Protein AF-0000000067512421 (afdb_homodimer)

Organism: Thermus thermophilus (strain ATCC 27634 / DSM 579 / HB8) (NCBI:txid300852)

Sequence (170 aa):
MMGDPRELFWEDEGLTEGLTDEEAQFLLGWLMDVAEDLDPAHLAHLRRLGREITRLARDYGVPVGELVQLVELAWSDPEPEGLQAMMGDPRELFWEDEGLTEGLTDEEAQFLLGWLMDVAEDLDPAHLAHLRRLGREITRLARDYGVPVGELVQLVELAWSDPEPEGLQA

Foldseek 3Di:
DLDDLVCVQVVDPLLQPQHDPVQSVVLSVVLNVVVVPDDSVCSVVSSVLSNVLNCCCRVPVDRSVVSVVVVVVCPVVDDDPPVVD/DLDDLVCVQVVDPLLQPQHDPVQSVVLSVVLNVVVVPDDSVCSVVSSVLSNVLNCCCRPPVDRSVVSVVVVVVCPVVDDDPPVVD

pLDDT: mean 86.65, std 17.57, range [30.17, 98.69]

Solvent-accessible surface area (backbone atoms only — not comparable to full-atom values): 9711 Å² total; per-residue (Å²): 126,88,69,57,66,61,58,63,56,69,69,36,62,69,47,40,49,81,48,53,70,70,46,32,49,49,51,52,51,50,53,52,61,53,49,74,61,35,61,72,89,46,48,66,56,51,49,51,51,43,32,50,45,28,49,48,21,54,76,44,66,40,57,55,68,58,52,52,50,51,47,50,56,50,49,67,62,59,73,40,79,65,77,71,106,127,90,68,57,66,61,57,61,55,67,69,36,63,68,48,40,52,80,48,52,71,68,46,32,51,49,52,54,50,50,53,50,60,53,49,73,62,35,61,71,90,48,47,66,57,52,50,53,51,43,33,50,46,27,50,48,21,55,76,45,66,39,57,53,68,60,53,50,49,52,45,48,56,51,55,71,64,61,72,39,74,67,71,69,107

Radius of gyration: 16.46 Å; Cα contacts (8 Å, |Δi|>4): 168; chains: 2; bounding box: 41×43×33 Å

Secondary structure (DSSP, 8-state):
----HHHHHHT-GGGSTT--HHHHHHHHHHHHHHHTTS-GGGHHHHHHHHHHHHHHHHHH---HHHHHHHHHHHHHS---TTTT-/----HHHHHHT-GGGSTT--HHHHHHHHHHHHHHHHTS-GGGHHHHHHHHHHHHHHHHHH---HHHHHHHHHHHHHS---GGG--

Structure (mmCIF, N/CA/C/O backbone):
data_AF-0000000067512421-model_v1
#
loop_
_entity.id
_entity.type
_entity.pdbx_description
1 polymer 'Uncharacterized protein'
#
loop_
_atom_site.group_PDB
_atom_site.id
_atom_site.type_symbol
_atom_site.label_atom_id
_atom_site.label_alt_id
_atom_site.label_comp_id
_atom_site.label_asym_id
_atom_site.label_entity_id
_atom_site.label_seq_id
_atom_site.pdbx_PDB_ins_code
_atom_site.Cartn_x
_atom_site.Cartn_y
_atom_site.Cartn_z
_atom_site.occupancy
_atom_site.B_iso_or_equiv
_atom_site.auth_seq_id
_atom_site.auth_comp_id
_atom_site.auth_asym_id
_atom_site.auth_atom_id
_atom_site.pdbx_PDB_model_num
ATOM 1 N N . MET A 1 1 ? -24.312 -15.68 -10.133 1 41.44 1 MET A N 1
ATOM 2 C CA . MET A 1 1 ? -23.797 -16.672 -9.195 1 41.44 1 MET A CA 1
ATOM 3 C C . MET A 1 1 ? -22.438 -16.234 -8.648 1 41.44 1 MET A C 1
ATOM 5 O O . MET A 1 1 ? -21.484 -16.031 -9.414 1 41.44 1 MET A O 1
ATOM 9 N N . MET A 1 2 ? -22.359 -15.266 -7.656 1 51.56 2 MET A N 1
ATOM 10 C CA . MET A 1 2 ? -21.172 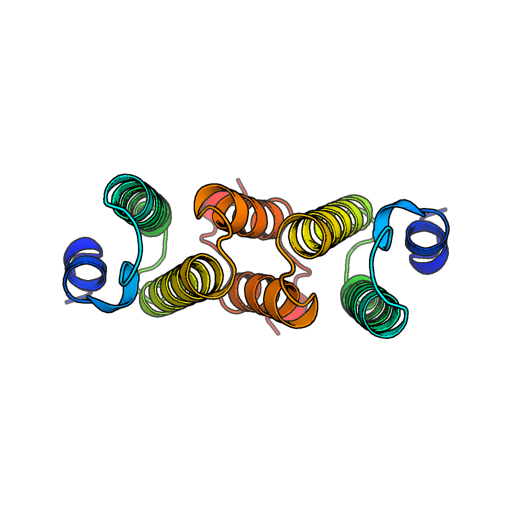-14.5 -7.25 1 51.56 2 MET A CA 1
ATOM 11 C C . MET A 1 2 ? -20.031 -15.43 -6.852 1 51.56 2 MET A C 1
ATOM 13 O O . MET A 1 2 ? -20.203 -16.281 -5.973 1 51.56 2 MET A O 1
ATOM 17 N N . GLY A 1 3 ? -19.219 -15.891 -7.809 1 60.62 3 GLY A N 1
ATOM 18 C CA . GLY A 1 3 ? -18.297 -17.016 -7.891 1 60.62 3 GLY A CA 1
ATOM 19 C C . GLY A 1 3 ? -17.359 -17.109 -6.711 1 60.62 3 GLY A C 1
ATOM 20 O O . GLY A 1 3 ? -17.234 -16.156 -5.93 1 60.62 3 GLY A O 1
ATOM 21 N N . ASP A 1 4 ? -17 -18.203 -6.254 1 81.88 4 ASP A N 1
ATOM 22 C CA . ASP A 1 4 ? -15.977 -18.609 -5.293 1 81.88 4 ASP A CA 1
ATOM 23 C C . ASP A 1 4 ? -14.695 -17.797 -5.473 1 81.88 4 ASP A C 1
ATOM 25 O O . ASP A 1 4 ? -14.078 -17.828 -6.543 1 81.88 4 ASP A O 1
ATOM 29 N N . PRO A 1 5 ? -14.453 -16.953 -4.441 1 87.56 5 PRO A N 1
ATOM 30 C CA . PRO A 1 5 ? -13.219 -16.172 -4.566 1 87.56 5 PRO A CA 1
ATOM 31 C C . PRO A 1 5 ? -12.023 -17.016 -5.004 1 87.56 5 PRO A C 1
ATOM 33 O O . PRO A 1 5 ? -11.148 -16.516 -5.715 1 87.56 5 PRO A O 1
ATOM 36 N N . ARG A 1 6 ? -12.016 -18.125 -4.637 1 87.94 6 ARG A N 1
ATOM 37 C CA . ARG A 1 6 ? -10.914 -19.016 -5.004 1 87.94 6 ARG A CA 1
ATOM 38 C C . ARG A 1 6 ? -10.82 -19.156 -6.52 1 87.94 6 ARG A C 1
ATOM 40 O O . ARG A 1 6 ? -9.719 -19.141 -7.086 1 87.94 6 ARG A O 1
ATOM 47 N N . GLU A 1 7 ? -11.977 -19.375 -7.051 1 86.69 7 GLU A N 1
ATOM 48 C CA . GLU A 1 7 ? -11.992 -19.516 -8.5 1 86.69 7 GLU A CA 1
ATOM 49 C C . GLU A 1 7 ? -11.5 -18.25 -9.195 1 86.69 7 GLU A C 1
ATOM 51 O O . GLU A 1 7 ? -10.75 -18.312 -10.172 1 86.69 7 GLU A O 1
ATOM 56 N N . LEU A 1 8 ? -11.906 -17.156 -8.656 1 87.12 8 LEU A N 1
ATOM 57 C CA . LEU A 1 8 ? -11.5 -15.875 -9.227 1 87.12 8 LEU A CA 1
ATOM 58 C C . LEU A 1 8 ? -9.992 -15.688 -9.133 1 87.12 8 LEU A C 1
ATOM 60 O O . LEU A 1 8 ? -9.344 -15.297 -10.102 1 87.12 8 LEU A O 1
ATOM 64 N N . PHE A 1 9 ? -9.375 -16.062 -8.031 1 91.19 9 PHE A N 1
ATOM 65 C CA . PHE A 1 9 ? -7.957 -15.812 -7.809 1 91.19 9 PHE A CA 1
ATOM 66 C C . PHE A 1 9 ? -7.113 -16.875 -8.5 1 91.19 9 PHE A C 1
ATOM 68 O O . PHE A 1 9 ? -6.066 -16.578 -9.078 1 91.19 9 PHE A O 1
ATOM 75 N N . TRP A 1 10 ? -7.594 -18.109 -8.539 1 86.06 10 TRP A N 1
ATOM 76 C CA . TRP A 1 10 ? -6.824 -19.219 -9.094 1 86.06 10 TRP A CA 1
ATOM 77 C C . TRP A 1 10 ? -6.781 -19.141 -10.617 1 86.06 10 TRP A C 1
ATOM 79 O O . TRP A 1 10 ? -5.809 -19.562 -11.242 1 86.06 10 TRP A O 1
ATOM 89 N N . GLU A 1 11 ? -7.844 -18.578 -11.133 1 87.19 11 GLU A N 1
ATOM 90 C CA . GLU A 1 11 ? -7.922 -18.5 -12.586 1 87.19 11 GLU A CA 1
ATOM 91 C C . GLU A 1 11 ? -7.059 -17.359 -13.117 1 87.19 11 GLU A C 1
ATOM 93 O O . GLU A 1 11 ? -6.773 -17.297 -14.32 1 87.19 11 GLU A O 1
ATOM 98 N N . ASP A 1 12 ? -6.602 -16.547 -12.266 1 89.88 12 ASP A N 1
ATOM 99 C CA . ASP A 1 12 ? -5.777 -15.414 -12.695 1 89.88 12 ASP A CA 1
ATOM 100 C C . ASP A 1 12 ? -4.293 -15.742 -12.562 1 89.88 12 ASP A C 1
ATOM 102 O O . ASP A 1 12 ? -3.691 -15.516 -11.508 1 89.88 12 ASP A O 1
ATOM 106 N N . GLU A 1 13 ? -3.711 -16.125 -13.594 1 87.06 13 GLU A N 1
ATOM 107 C CA . GLU A 1 13 ? -2.299 -16.484 -13.586 1 87.06 13 GLU A CA 1
ATOM 108 C C . GLU A 1 13 ? -1.41 -15.281 -13.32 1 87.06 13 GLU A C 1
ATOM 110 O O . GLU A 1 13 ? -0.308 -15.414 -12.781 1 87.06 13 GLU A O 1
ATOM 115 N N . GLY A 1 14 ? -1.914 -14.188 -13.719 1 92.06 14 GLY A N 1
ATOM 116 C CA . GLY A 1 14 ? -1.157 -12.961 -13.516 1 92.06 14 GLY A CA 1
ATOM 117 C C . GLY A 1 14 ? -1.069 -12.555 -12.055 1 92.06 14 GLY A C 1
ATOM 118 O O . GLY A 1 14 ? -0.209 -11.758 -11.68 1 92.06 14 GLY A O 1
ATOM 119 N N . LEU A 1 15 ? -1.81 -13.125 -11.18 1 95.38 15 LEU A N 1
ATOM 120 C CA . LEU A 1 15 ? -1.886 -12.766 -9.766 1 95.38 15 LEU A CA 1
ATOM 121 C C . LEU A 1 15 ? -0.625 -13.195 -9.023 1 95.38 15 LEU A C 1
ATOM 123 O O . LEU A 1 15 ? -0.279 -12.625 -7.988 1 95.38 15 LEU A O 1
ATOM 127 N N . THR A 1 16 ? 0.111 -14.18 -9.625 1 95.5 16 THR A N 1
ATOM 128 C CA . THR A 1 16 ? 1.3 -14.656 -8.922 1 95.5 16 THR A CA 1
ATOM 129 C C . THR A 1 16 ? 2.48 -14.773 -9.883 1 95.5 16 THR A C 1
ATOM 131 O O . THR A 1 16 ? 3.492 -15.398 -9.555 1 95.5 16 THR A O 1
ATOM 134 N N . GLU A 1 17 ? 2.291 -14.211 -11.016 1 94.75 17 GLU A N 1
ATOM 135 C CA . GLU A 1 17 ? 3.342 -14.305 -12.023 1 94.75 17 GLU A CA 1
ATOM 136 C C . GLU A 1 17 ? 4.656 -13.719 -11.5 1 94.75 17 GLU A C 1
ATOM 138 O O . GLU A 1 17 ? 4.695 -12.578 -11.039 1 94.75 17 GLU A O 1
ATOM 143 N N . GLY A 1 18 ? 5.758 -14.578 -11.602 1 95.06 18 GLY A N 1
ATOM 144 C CA . GLY A 1 18 ? 7.082 -14.102 -11.234 1 95.06 18 GLY A CA 1
ATOM 145 C C . GLY A 1 18 ? 7.387 -14.25 -9.758 1 95.06 18 GLY A C 1
ATOM 146 O O . GLY A 1 18 ? 8.516 -14.008 -9.328 1 95.06 18 GLY A O 1
ATOM 147 N N . LEU A 1 19 ? 6.426 -14.617 -9.016 1 97.25 19 LEU A N 1
ATOM 148 C CA . LEU A 1 19 ? 6.641 -14.82 -7.586 1 97.25 19 LEU A CA 1
ATOM 149 C C . LEU A 1 19 ? 7.16 -16.234 -7.312 1 97.25 19 LEU A C 1
ATOM 151 O O . LEU A 1 19 ? 6.93 -17.141 -8.102 1 97.25 19 LEU A O 1
ATOM 155 N N . THR A 1 20 ? 7.949 -16.328 -6.27 1 96.62 20 THR A N 1
ATOM 156 C CA . THR A 1 20 ? 8.297 -17.672 -5.801 1 96.62 20 THR A CA 1
ATOM 157 C C . THR A 1 20 ? 7.062 -18.391 -5.262 1 96.62 20 THR A C 1
ATOM 159 O O . THR A 1 20 ? 6.047 -17.75 -4.969 1 96.62 20 THR A O 1
ATOM 162 N N . ASP A 1 21 ? 7.113 -19.625 -5.102 1 95.75 21 ASP A N 1
ATOM 163 C CA . ASP A 1 21 ? 6.008 -20.406 -4.562 1 95.75 21 ASP A CA 1
ATOM 164 C C . ASP A 1 21 ? 5.59 -19.891 -3.186 1 95.75 21 ASP A C 1
ATOM 166 O O . ASP A 1 21 ? 4.398 -19.797 -2.887 1 95.75 21 ASP A O 1
ATOM 170 N N . GLU A 1 22 ? 6.57 -19.562 -2.432 1 97.06 22 GLU A N 1
ATOM 171 C CA . GLU A 1 22 ? 6.293 -19.078 -1.083 1 97.06 22 GLU A CA 1
ATOM 172 C C . GLU A 1 22 ? 5.555 -17.75 -1.113 1 97.06 22 GLU A C 1
ATOM 174 O O . GLU A 1 22 ? 4.574 -17.547 -0.394 1 97.06 22 GLU A O 1
ATOM 179 N N . GLU A 1 23 ? 5.969 -16.891 -1.979 1 97.81 23 GLU A N 1
ATOM 180 C CA . GLU A 1 23 ? 5.328 -15.578 -2.109 1 97.81 23 GLU A CA 1
ATOM 181 C C . GLU A 1 23 ? 3.918 -15.711 -2.676 1 97.81 23 GLU A C 1
ATOM 183 O O . GLU A 1 23 ? 2.994 -15.031 -2.217 1 97.81 23 GLU A O 1
ATOM 188 N N . ALA A 1 24 ? 3.816 -16.531 -3.604 1 97.25 24 ALA A N 1
ATOM 189 C CA . ALA A 1 24 ? 2.518 -16.766 -4.234 1 97.25 24 ALA A CA 1
ATOM 190 C C . ALA A 1 24 ? 1.508 -17.297 -3.225 1 97.25 24 ALA A C 1
ATOM 192 O O . ALA A 1 24 ? 0.379 -16.812 -3.145 1 97.25 24 ALA A O 1
ATOM 193 N N . GLN A 1 25 ? 1.998 -18.25 -2.473 1 96.5 25 GLN A N 1
ATOM 194 C CA . GLN A 1 25 ? 1.131 -18.844 -1.461 1 96.5 25 GLN A CA 1
ATOM 195 C C . GLN A 1 25 ? 0.743 -17.812 -0.4 1 96.5 25 GLN A C 1
ATOM 197 O O . GLN A 1 25 ? -0.406 -17.781 0.043 1 96.5 25 GLN A O 1
ATOM 202 N N . PHE A 1 26 ? 1.65 -17.078 -0.056 1 98.06 26 PHE A N 1
ATOM 203 C CA . PHE A 1 26 ? 1.376 -16.047 0.938 1 98.06 26 PHE A CA 1
ATOM 204 C C . PHE A 1 26 ? 0.34 -15.055 0.418 1 98.06 26 PHE A C 1
ATOM 206 O O . PHE A 1 26 ? -0.661 -14.789 1.086 1 98.06 26 PHE A O 1
ATOM 213 N N . LEU A 1 27 ? 0.521 -14.508 -0.811 1 98 27 LEU A N 1
ATOM 214 C CA . LEU A 1 27 ? -0.39 -13.531 -1.388 1 98 27 LEU A CA 1
ATOM 215 C C . LEU A 1 27 ? -1.792 -14.109 -1.54 1 98 27 LEU A C 1
ATOM 217 O O . LEU A 1 27 ? -2.773 -13.492 -1.124 1 98 27 LEU A O 1
ATOM 221 N N . LEU A 1 28 ? -1.802 -15.336 -2.086 1 96.75 28 LEU A N 1
ATOM 222 C CA . LEU A 1 28 ? -3.098 -15.969 -2.312 1 96.75 28 LEU A CA 1
ATOM 223 C C . LEU A 1 28 ? -3.807 -16.25 -0.99 1 96.75 28 LEU A C 1
ATOM 225 O O . LEU A 1 28 ? -5.02 -16.062 -0.88 1 96.75 28 LEU A O 1
ATOM 229 N N . GLY A 1 29 ? -3.045 -16.734 -0.017 1 96.06 29 GLY A N 1
ATOM 230 C CA . GLY A 1 29 ? -3.623 -16.922 1.304 1 96.06 29 GLY A CA 1
ATOM 231 C C . GLY A 1 29 ? -4.184 -15.641 1.896 1 96.06 29 GLY A C 1
ATOM 232 O O . GLY A 1 29 ? -5.285 -15.633 2.453 1 96.06 29 GLY A O 1
ATOM 233 N N . TRP A 1 30 ? -3.512 -14.602 1.806 1 96.38 30 TRP A N 1
ATOM 234 C CA . TRP A 1 30 ? -3.943 -13.305 2.32 1 96.38 30 TRP A CA 1
ATOM 235 C C . TRP A 1 30 ? -5.191 -12.82 1.591 1 96.38 30 TRP A C 1
ATOM 237 O O . TRP A 1 30 ? -6.152 -12.375 2.223 1 96.38 30 TRP A O 1
ATOM 247 N N . LEU A 1 31 ? -5.211 -12.875 0.245 1 95.5 31 LEU A N 1
ATOM 248 C CA . LEU A 1 31 ? -6.367 -12.461 -0.546 1 95.5 31 LEU A CA 1
ATOM 249 C C . LEU A 1 31 ? -7.609 -13.242 -0.138 1 95.5 31 LEU A C 1
ATOM 251 O O . LEU A 1 31 ? -8.695 -12.672 -0.011 1 95.5 31 LEU A O 1
ATOM 255 N N . MET A 1 32 ? -7.402 -14.516 0.131 1 93.69 32 MET A N 1
ATOM 256 C CA . MET A 1 32 ? -8.523 -15.359 0.529 1 93.69 32 MET A CA 1
ATOM 257 C C . MET A 1 32 ? -9.039 -14.969 1.909 1 93.69 32 MET A C 1
ATOM 259 O O . MET A 1 32 ? -10.25 -14.969 2.148 1 93.69 32 MET A O 1
ATOM 263 N N . ASP A 1 33 ? -8.109 -14.688 2.781 1 92.25 33 ASP A N 1
ATOM 264 C CA . ASP A 1 33 ? -8.5 -14.25 4.117 1 92.25 33 ASP A CA 1
ATOM 265 C C . ASP A 1 33 ? -9.32 -12.961 4.055 1 92.25 33 ASP A C 1
ATOM 267 O O . ASP A 1 33 ? -10.344 -12.836 4.723 1 92.25 33 ASP A O 1
ATOM 271 N N . VAL A 1 34 ? -8.93 -12.07 3.211 1 91.38 34 VAL A N 1
ATOM 272 C CA . VAL A 1 34 ? -9.633 -10.797 3.076 1 91.38 34 VAL A CA 1
ATOM 273 C C . VAL A 1 34 ? -10.992 -11.023 2.418 1 91.38 34 VAL A C 1
ATOM 275 O O . VAL A 1 34 ? -11.992 -10.438 2.828 1 91.38 34 VAL A O 1
ATOM 278 N N . ALA A 1 35 ? -11.031 -11.867 1.502 1 90.94 35 ALA A N 1
ATOM 279 C CA . ALA A 1 35 ? -12.227 -12.125 0.713 1 90.94 35 ALA A CA 1
ATOM 280 C C . ALA A 1 35 ? -13.344 -12.711 1.581 1 90.94 35 ALA A C 1
ATOM 282 O O . ALA A 1 35 ? -14.523 -12.547 1.277 1 90.94 35 ALA A O 1
ATOM 283 N N . GLU A 1 36 ? -12.977 -13.359 2.678 1 87.44 36 GLU A N 1
ATOM 284 C CA . GLU A 1 36 ? -13.945 -14.016 3.547 1 87.44 36 GLU A CA 1
ATOM 285 C C . GLU A 1 36 ? -14.945 -13.016 4.113 1 87.44 36 GLU A C 1
ATOM 287 O O . GLU A 1 36 ? -16.125 -13.336 4.285 1 87.44 36 GLU A O 1
ATOM 292 N N . ASP A 1 37 ? -14.484 -11.875 4.262 1 83.06 37 ASP A N 1
ATOM 293 C CA . ASP A 1 37 ? -15.352 -10.883 4.898 1 83.06 37 ASP A CA 1
ATOM 294 C C . ASP A 1 37 ? -15.719 -9.766 3.926 1 83.06 37 ASP A C 1
ATOM 296 O O . ASP A 1 37 ? -16.297 -8.758 4.324 1 83.06 37 ASP A O 1
ATOM 300 N N . LEU A 1 38 ? -15.422 -9.977 2.684 1 83.88 38 LEU A N 1
ATOM 301 C CA . LEU A 1 38 ? -15.609 -8.922 1.695 1 83.88 38 LEU A CA 1
ATOM 302 C C . LEU A 1 38 ? -16.875 -9.141 0.891 1 83.88 38 LEU A C 1
ATOM 304 O O . LEU A 1 38 ? -17.219 -10.281 0.562 1 83.88 38 LEU A O 1
ATOM 308 N N . ASP A 1 39 ? -17.656 -8.07 0.71 1 84.06 39 ASP A N 1
ATOM 309 C CA . ASP A 1 39 ? -18.766 -8.148 -0.25 1 84.06 39 ASP A CA 1
ATOM 310 C C . ASP A 1 39 ? -18.266 -8.641 -1.609 1 84.06 39 ASP A C 1
ATOM 312 O O . ASP A 1 39 ? -17.281 -8.117 -2.139 1 84.06 39 ASP A O 1
ATOM 316 N N . PRO A 1 40 ? -18.906 -9.625 -2.146 1 84.94 40 PRO A N 1
ATOM 317 C CA . PRO A 1 40 ? -18.5 -10.188 -3.436 1 84.94 40 PRO A CA 1
ATOM 318 C C . PRO A 1 40 ? -18.375 -9.133 -4.531 1 84.94 40 PRO A C 1
ATOM 320 O O . PRO A 1 40 ? -17.609 -9.305 -5.473 1 84.94 40 PRO A O 1
ATOM 323 N N . ALA A 1 41 ? -19.094 -8.07 -4.371 1 84.88 41 ALA A N 1
ATOM 324 C CA . ALA A 1 41 ? -19.047 -7 -5.363 1 84.88 41 ALA A CA 1
ATOM 325 C C . ALA A 1 41 ? -17.672 -6.344 -5.395 1 84.88 41 ALA A C 1
ATOM 327 O O . ALA A 1 41 ? -17.328 -5.633 -6.344 1 84.88 41 ALA A O 1
ATOM 328 N N . HIS A 1 42 ? -16.859 -6.637 -4.383 1 88.81 42 HIS A N 1
ATOM 329 C CA . HIS A 1 42 ? -15.562 -5.973 -4.273 1 88.81 42 HIS A 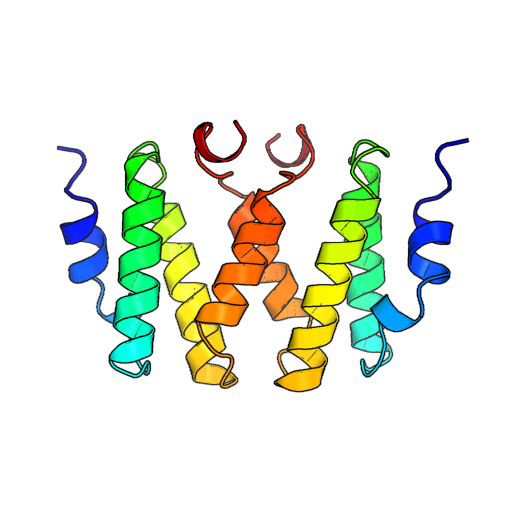CA 1
ATOM 330 C C . HIS A 1 42 ? -14.422 -6.938 -4.59 1 88.81 42 HIS A C 1
ATOM 332 O O . HIS A 1 42 ? -13.25 -6.566 -4.5 1 88.81 42 HIS A O 1
ATOM 338 N N . LEU A 1 43 ? -14.75 -8.094 -5.027 1 89.56 43 LEU A N 1
ATOM 339 C CA . LEU A 1 43 ? -13.742 -9.117 -5.27 1 89.56 43 LEU A CA 1
ATOM 340 C C . LEU A 1 43 ? -12.852 -8.734 -6.449 1 89.56 43 LEU A C 1
ATOM 342 O O . LEU A 1 43 ? -11.648 -8.992 -6.434 1 89.56 43 LEU A O 1
ATOM 346 N N . ALA A 1 44 ? -13.445 -8.133 -7.398 1 88.88 44 ALA A N 1
ATOM 347 C CA . ALA A 1 44 ? -12.648 -7.695 -8.547 1 88.88 44 ALA A CA 1
ATOM 348 C C . ALA A 1 44 ? -11.609 -6.66 -8.133 1 88.88 44 ALA A C 1
ATOM 350 O O . ALA A 1 44 ? -10.477 -6.672 -8.625 1 88.88 44 ALA A O 1
ATOM 351 N N . HIS A 1 45 ? -12.062 -5.801 -7.25 1 91.62 45 HIS A N 1
ATOM 352 C CA . HIS A 1 45 ? -11.141 -4.793 -6.742 1 91.62 45 HIS A CA 1
ATOM 353 C C . HIS A 1 45 ? -10 -5.438 -5.953 1 91.62 45 HIS A C 1
ATOM 355 O O . HIS A 1 45 ? -8.836 -5.062 -6.113 1 91.62 45 HIS A O 1
ATOM 361 N N . LEU A 1 46 ? -10.289 -6.375 -5.156 1 93.19 46 LEU A N 1
ATOM 362 C CA . LEU A 1 46 ? -9.273 -7.094 -4.387 1 93.19 46 LEU A CA 1
ATOM 363 C C . LEU A 1 46 ? -8.289 -7.793 -5.312 1 93.19 46 LEU A C 1
ATOM 365 O O . LEU A 1 46 ? -7.082 -7.789 -5.055 1 93.19 46 LEU A O 1
ATOM 369 N N . ARG A 1 47 ? -8.781 -8.312 -6.363 1 93.62 47 ARG A N 1
ATOM 370 C CA . ARG A 1 47 ? -7.93 -8.953 -7.359 1 93.62 47 ARG A CA 1
ATOM 371 C C . ARG A 1 47 ? -6.973 -7.953 -7.988 1 93.62 47 ARG A C 1
ATOM 373 O O . ARG A 1 47 ? -5.793 -8.25 -8.188 1 93.62 47 ARG A O 1
ATOM 380 N N . ARG A 1 48 ? -7.465 -6.797 -8.242 1 94 48 ARG A N 1
ATOM 381 C CA . ARG A 1 48 ? -6.621 -5.738 -8.797 1 94 48 ARG A CA 1
ATOM 382 C C . ARG A 1 48 ? -5.535 -5.336 -7.809 1 94 48 ARG A C 1
ATOM 384 O O . ARG A 1 48 ? -4.387 -5.105 -8.203 1 94 48 ARG A O 1
ATOM 391 N N . LEU A 1 49 ? -5.926 -5.312 -6.637 1 95.44 49 LEU A N 1
ATOM 392 C CA . LEU A 1 49 ? -4.961 -5.004 -5.586 1 95.44 49 LEU A CA 1
ATOM 393 C C . LEU A 1 49 ? -3.859 -6.055 -5.535 1 95.44 49 LEU A C 1
ATOM 395 O O . LEU A 1 49 ? -2.674 -5.715 -5.484 1 95.44 49 LEU A O 1
ATOM 399 N N . GLY A 1 50 ? -4.246 -7.27 -5.617 1 96.94 50 GLY A N 1
ATOM 400 C CA . GLY A 1 50 ? -3.271 -8.352 -5.656 1 96.94 50 GLY A CA 1
ATOM 401 C C . GLY A 1 50 ? -2.338 -8.258 -6.852 1 96.94 50 GLY A C 1
ATOM 402 O O . GLY A 1 50 ? -1.132 -8.484 -6.719 1 96.94 50 GLY A O 1
ATOM 403 N N . ARG A 1 51 ? -2.852 -7.914 -7.938 1 97.31 51 ARG A N 1
ATOM 404 C CA . ARG A 1 51 ? -2.041 -7.777 -9.141 1 97.31 51 ARG A CA 1
ATOM 405 C C . ARG A 1 51 ? -0.998 -6.68 -8.977 1 97.31 51 ARG A C 1
ATOM 407 O O . ARG A 1 51 ? 0.141 -6.824 -9.43 1 97.31 51 ARG A O 1
ATOM 414 N N . GLU A 1 52 ? -1.414 -5.668 -8.367 1 97.38 52 GLU A N 1
ATOM 415 C CA . GLU A 1 52 ? -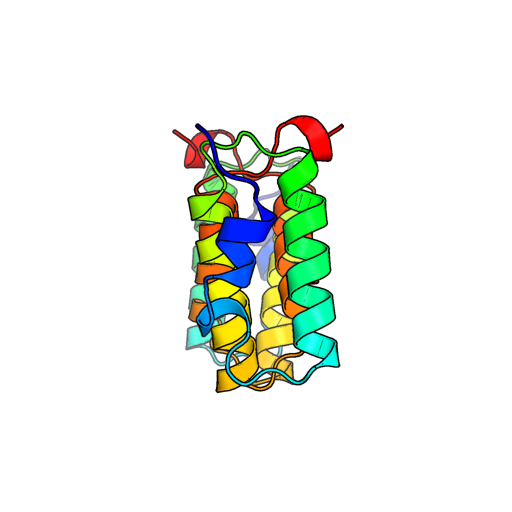0.474 -4.57 -8.172 1 97.38 52 GLU A CA 1
ATOM 416 C C . GLU A 1 52 ? 0.63 -4.957 -7.191 1 97.38 52 GLU A C 1
ATOM 418 O O . GLU A 1 52 ? 1.792 -4.594 -7.383 1 97.38 52 GLU A O 1
ATOM 423 N N . ILE A 1 53 ? 0.287 -5.715 -6.215 1 98.5 53 ILE A N 1
ATOM 424 C CA . ILE A 1 53 ? 1.286 -6.23 -5.285 1 98.5 53 ILE A CA 1
ATOM 425 C C . ILE A 1 53 ? 2.287 -7.105 -6.035 1 98.5 53 ILE A C 1
ATOM 427 O O . ILE A 1 53 ? 3.5 -6.945 -5.879 1 98.5 53 ILE A O 1
ATOM 431 N N . THR A 1 54 ? 1.763 -7.949 -6.844 1 98.44 54 THR A N 1
ATOM 432 C CA . THR A 1 54 ? 2.605 -8.844 -7.633 1 98.44 54 THR A CA 1
ATOM 433 C C . THR A 1 54 ? 3.527 -8.039 -8.555 1 98.44 54 THR A C 1
ATOM 435 O O . THR A 1 54 ? 4.723 -8.328 -8.641 1 98.44 54 THR A O 1
ATOM 438 N N . ARG A 1 55 ? 3.031 -7.059 -9.164 1 98.31 55 ARG A N 1
ATOM 439 C CA . ARG A 1 55 ? 3.832 -6.254 -10.086 1 98.31 55 ARG A CA 1
ATOM 440 C C . ARG A 1 55 ? 4.988 -5.582 -9.352 1 98.31 55 ARG A C 1
ATOM 442 O O . ARG A 1 55 ? 6.133 -5.641 -9.805 1 98.31 55 ARG A O 1
ATOM 449 N N . LEU A 1 56 ? 4.703 -5.016 -8.227 1 98.12 56 LEU A N 1
ATOM 450 C CA . LEU A 1 56 ? 5.742 -4.332 -7.465 1 98.12 56 LEU A CA 1
ATOM 451 C C . LEU A 1 56 ? 6.777 -5.324 -6.949 1 98.12 56 LEU A C 1
ATOM 453 O O . LEU A 1 56 ? 7.98 -5.047 -6.984 1 98.12 56 LEU A O 1
ATOM 457 N N . ALA A 1 57 ? 6.301 -6.449 -6.523 1 98.25 57 ALA A N 1
ATOM 458 C CA . ALA A 1 57 ? 7.215 -7.477 -6.035 1 98.25 57 ALA A CA 1
ATOM 459 C C . ALA A 1 57 ? 8.156 -7.945 -7.141 1 98.25 57 ALA A C 1
ATOM 461 O O . ALA A 1 57 ? 9.367 -8.023 -6.941 1 98.25 57 ALA A O 1
ATOM 462 N N . ARG A 1 58 ? 7.59 -8.203 -8.211 1 96.94 58 ARG A N 1
ATOM 463 C CA . ARG A 1 58 ? 8.344 -8.734 -9.344 1 96.94 58 ARG A CA 1
ATOM 464 C C . ARG A 1 58 ? 9.289 -7.68 -9.906 1 96.94 58 ARG A C 1
ATOM 466 O O . ARG A 1 58 ? 10.477 -7.949 -10.125 1 96.94 58 ARG A O 1
ATOM 473 N N . ASP A 1 59 ? 8.836 -6.469 -10.055 1 97.12 59 ASP A N 1
ATOM 474 C CA . ASP A 1 59 ? 9.586 -5.453 -10.789 1 97.12 59 ASP A CA 1
ATOM 475 C C . ASP A 1 59 ? 10.688 -4.848 -9.914 1 97.12 59 ASP A C 1
ATOM 477 O O . ASP A 1 59 ? 11.734 -4.438 -10.422 1 97.12 59 ASP A O 1
ATOM 481 N N . TYR A 1 60 ? 10.484 -4.809 -8.609 1 97.62 60 TYR A N 1
ATOM 482 C CA . TYR A 1 60 ? 11.43 -4.102 -7.754 1 97.62 60 TYR A CA 1
ATOM 483 C C . TYR A 1 60 ? 12.039 -5.043 -6.723 1 97.62 60 TYR A C 1
ATOM 485 O O . TYR A 1 60 ? 12.945 -4.652 -5.98 1 97.62 60 TYR A O 1
ATOM 493 N N . GLY A 1 61 ? 11.562 -6.223 -6.633 1 97 61 GLY A N 1
ATOM 494 C CA . GLY A 1 61 ? 12.109 -7.199 -5.703 1 97 61 GLY A CA 1
ATOM 495 C C . GLY A 1 61 ? 11.656 -6.984 -4.273 1 97 61 GLY A C 1
ATOM 496 O O . GLY A 1 61 ? 12.344 -7.371 -3.33 1 97 61 GLY A O 1
ATOM 497 N N . VAL A 1 62 ? 10.5 -6.277 -4.141 1 98 62 VAL A N 1
ATOM 498 C CA . VAL A 1 62 ? 9.945 -6.09 -2.805 1 98 62 VAL A CA 1
ATOM 499 C C . VAL A 1 62 ? 9.242 -7.371 -2.352 1 98 62 VAL A C 1
ATOM 501 O O . VAL A 1 62 ? 8.422 -7.93 -3.084 1 98 62 VAL A O 1
ATOM 504 N N . PRO A 1 63 ? 9.586 -7.805 -1.126 1 98.38 63 PRO A N 1
ATOM 505 C CA . PRO A 1 63 ? 8.836 -8.969 -0.638 1 98.38 63 PRO A CA 1
ATOM 506 C C . PRO A 1 63 ? 7.336 -8.719 -0.574 1 98.38 63 PRO A C 1
ATOM 508 O O . PRO A 1 63 ? 6.898 -7.648 -0.135 1 98.38 63 PRO A O 1
ATOM 511 N N . VAL A 1 64 ? 6.598 -9.711 -0.952 1 98.56 64 VAL A N 1
ATOM 512 C CA . VAL A 1 64 ? 5.141 -9.609 -0.977 1 98.56 64 VAL A CA 1
ATOM 513 C C . VAL A 1 64 ? 4.625 -9.258 0.417 1 98.56 64 VAL A C 1
ATOM 515 O O . VAL A 1 64 ? 3.717 -8.43 0.56 1 98.56 64 VAL A O 1
ATOM 518 N N . GLY A 1 65 ? 5.223 -9.812 1.384 1 98.5 65 GLY A N 1
ATOM 519 C CA . GLY A 1 65 ? 4.816 -9.555 2.756 1 98.5 65 GLY A CA 1
ATOM 520 C C . GLY A 1 65 ? 4.891 -8.086 3.139 1 98.5 65 GLY A C 1
ATOM 521 O O . GLY A 1 65 ? 4.055 -7.594 3.896 1 98.5 65 GLY A O 1
ATOM 522 N N . GLU A 1 66 ? 5.863 -7.406 2.588 1 98.38 66 GLU A N 1
ATOM 523 C CA . GLU A 1 66 ? 6.027 -5.988 2.893 1 98.38 66 GLU A CA 1
ATOM 524 C C . GLU A 1 66 ? 4.949 -5.148 2.219 1 98.38 66 GLU A C 1
ATOM 526 O O . GLU A 1 66 ? 4.453 -4.184 2.801 1 98.38 66 GLU A O 1
ATOM 531 N N . LEU A 1 67 ? 4.605 -5.508 1.033 1 98.69 67 LEU A N 1
ATOM 532 C CA . LEU A 1 67 ? 3.561 -4.793 0.306 1 98.69 67 LEU A CA 1
ATOM 533 C C . LEU A 1 67 ? 2.193 -5.043 0.934 1 98.69 67 LEU A C 1
ATOM 535 O O . LEU A 1 67 ? 1.377 -4.125 1.041 1 98.69 67 LEU A O 1
ATOM 539 N N . VAL A 1 68 ? 1.972 -6.207 1.423 1 97.94 68 VAL A N 1
ATOM 540 C CA . VAL A 1 68 ? 0.741 -6.551 2.127 1 97.94 68 VAL A CA 1
ATOM 541 C C . VAL A 1 68 ? 0.645 -5.75 3.422 1 97.94 68 VAL A C 1
ATOM 543 O O . VAL A 1 68 ? -0.42 -5.227 3.76 1 97.94 68 VAL A O 1
ATOM 546 N N . GLN A 1 69 ? 1.749 -5.676 4.082 1 97.25 69 GLN A N 1
ATOM 547 C CA . GLN A 1 69 ? 1.768 -4.906 5.32 1 97.25 69 GLN A CA 1
ATOM 548 C C . GLN A 1 69 ? 1.435 -3.441 5.062 1 97.25 69 GLN A C 1
ATOM 550 O O . GLN A 1 69 ? 0.738 -2.807 5.855 1 97.25 69 GLN A O 1
ATOM 555 N N . LEU A 1 70 ? 1.894 -2.924 3.955 1 97.31 70 LEU A N 1
ATOM 556 C CA . LEU A 1 70 ? 1.573 -1.546 3.602 1 97.31 70 LEU A CA 1
ATOM 557 C C . LEU A 1 70 ? 0.077 -1.382 3.357 1 97.31 70 LEU A C 1
ATOM 559 O O . LEU A 1 70 ? -0.533 -0.421 3.832 1 97.31 70 LEU A O 1
ATOM 563 N N . VAL A 1 71 ? -0.517 -2.311 2.727 1 94.94 71 VAL A N 1
ATOM 564 C CA . VAL A 1 71 ? -1.949 -2.266 2.451 1 94.94 71 VAL A CA 1
ATOM 565 C C . VAL A 1 71 ? -2.73 -2.375 3.758 1 94.94 71 VAL A C 1
ATOM 567 O O . VAL A 1 71 ? -3.68 -1.621 3.984 1 94.94 71 VAL A O 1
ATOM 570 N N . GLU A 1 72 ? -2.309 -3.217 4.598 1 92.88 72 GLU A N 1
ATOM 571 C CA . GLU A 1 72 ? -2.984 -3.385 5.883 1 92.88 72 GLU A CA 1
ATOM 572 C C . GLU A 1 72 ? -2.867 -2.127 6.734 1 92.88 72 GLU A C 1
ATOM 574 O O . GLU A 1 72 ? -3.824 -1.738 7.41 1 92.88 72 GLU A O 1
ATOM 579 N N . LEU A 1 73 ? -1.768 -1.609 6.645 1 92.81 73 LEU A N 1
ATOM 580 C CA . LEU A 1 73 ? -1.6 -0.353 7.367 1 92.81 73 LEU A CA 1
ATOM 581 C C . LEU A 1 73 ? -2.539 0.718 6.82 1 92.81 73 LEU A C 1
ATOM 583 O O . LEU A 1 73 ? -3.143 1.47 7.59 1 92.81 73 LEU A O 1
ATOM 587 N N . ALA A 1 74 ? -2.605 0.741 5.559 1 92.12 74 ALA A N 1
ATOM 588 C CA . ALA A 1 74 ? -3.506 1.703 4.93 1 92.12 74 ALA A CA 1
ATOM 589 C C . ALA A 1 74 ? -4.945 1.481 5.379 1 92.12 74 ALA A C 1
ATOM 591 O O . ALA A 1 74 ? -5.703 2.439 5.551 1 92.12 74 ALA A O 1
ATOM 592 N N . TRP A 1 75 ? -5.215 0.225 5.691 1 88 75 TRP A N 1
ATOM 593 C CA . TRP A 1 75 ? -6.59 -0.131 6.035 1 88 75 TRP A CA 1
ATOM 594 C C . TRP A 1 75 ? -6.852 0.085 7.523 1 88 75 TRP A C 1
ATOM 596 O O . TRP A 1 75 ? -8.008 0.176 7.949 1 88 75 TRP A O 1
ATOM 606 N N . SER A 1 76 ? -5.906 -0.047 8.383 1 83.88 76 SER A N 1
ATOM 607 C CA . SER A 1 76 ? -6.062 -0.034 9.836 1 83.88 76 SER A CA 1
ATOM 608 C C . SER A 1 76 ? -6.66 1.285 10.312 1 83.88 76 SER A C 1
ATOM 610 O O . SER A 1 76 ? -7.27 1.345 11.383 1 83.88 76 SER A O 1
ATOM 612 N N . ASP A 1 77 ? -6.402 2.166 9.875 1 64.38 77 ASP A N 1
ATOM 613 C CA . ASP A 1 77 ? -7.086 3.422 10.18 1 64.38 77 ASP A CA 1
ATOM 614 C C . ASP A 1 77 ? -7.598 4.09 8.898 1 64.38 77 ASP A C 1
ATOM 616 O O . ASP A 1 77 ? -6.852 4.801 8.227 1 64.38 77 ASP A O 1
ATOM 620 N N . PRO A 1 78 ? -8.703 3.439 8.352 1 52.78 78 PRO A N 1
ATOM 621 C CA . PRO A 1 78 ? -9.195 3.77 7.012 1 52.78 78 PRO A CA 1
ATOM 622 C C . PRO A 1 78 ? -9.219 5.273 6.746 1 52.78 78 PRO A C 1
ATOM 624 O O . PRO A 1 78 ? -9.289 6.066 7.688 1 52.78 78 PRO A O 1
ATOM 627 N N . GLU A 1 79 ? -8.688 5.688 5.66 1 52.16 79 GLU A N 1
ATOM 628 C CA . GLU A 1 79 ? -8.945 7.008 5.098 1 52.16 79 GLU A CA 1
ATOM 629 C C . GLU A 1 79 ? -10.352 7.492 5.457 1 52.16 79 GLU A C 1
ATOM 631 O O . GLU A 1 79 ? -11.234 6.688 5.75 1 52.16 79 GLU A O 1
ATOM 636 N N . PRO A 1 80 ? -10.398 8.875 5.336 1 45.25 80 PRO A N 1
ATOM 637 C CA . PRO A 1 80 ? -11.438 9.883 5.523 1 45.25 80 PRO A CA 1
ATOM 638 C C . PRO A 1 80 ? -12.727 9.555 4.77 1 45.25 80 PRO A C 1
ATOM 640 O O . PRO A 1 80 ? -12.68 8.898 3.723 1 45.25 80 PRO A O 1
ATOM 643 N N . GLU A 1 81 ? -13.727 9.375 5.418 1 42.66 81 GLU A N 1
ATOM 644 C CA . GLU A 1 81 ? -15.07 9.352 4.859 1 42.66 81 GLU A CA 1
ATOM 645 C C . GLU A 1 81 ? -15.078 9.812 3.404 1 42.66 81 GLU A C 1
ATOM 647 O O . GLU A 1 81 ? -15.883 9.344 2.598 1 42.66 81 GLU A O 1
ATOM 652 N N . GLY A 1 82 ? -14.492 10.969 3.156 1 36.25 82 GLY A N 1
ATOM 653 C CA . GLY A 1 82 ? -14.656 11.789 1.963 1 36.25 82 GLY A CA 1
ATOM 654 C C . GLY A 1 82 ? -13.992 11.188 0.737 1 36.25 82 GLY A C 1
ATOM 655 O O . GLY A 1 82 ? -14.039 11.773 -0.348 1 36.25 82 GLY A O 1
ATOM 656 N N . LEU A 1 83 ? -12.961 10.523 0.777 1 35.75 83 LEU A N 1
ATOM 657 C CA . LEU A 1 83 ? -12.539 10.062 -0.541 1 35.75 83 LEU A CA 1
ATOM 658 C C . LEU A 1 83 ? -13.516 9.039 -1.102 1 35.75 83 LEU A C 1
ATOM 660 O O . LEU A 1 83 ? -13.336 8.555 -2.223 1 35.75 83 LEU A O 1
ATOM 664 N N . GLN A 1 84 ? -14.117 8.422 -0.456 1 32.44 84 GLN A N 1
ATOM 665 C CA . GLN A 1 84 ? -15.234 7.645 -0.972 1 32.44 84 GLN A CA 1
ATOM 666 C C . GLN A 1 84 ? -16.359 8.555 -1.48 1 32.44 84 GLN A C 1
ATOM 668 O O . GLN A 1 84 ? -17.328 8.078 -2.049 1 32.44 84 GLN A O 1
ATOM 673 N N . ALA A 1 85 ? -16.266 9.883 -1.521 1 30.17 85 ALA A N 1
ATOM 674 C CA . ALA A 1 85 ? -17.484 10.508 -2.021 1 30.17 85 ALA A CA 1
ATOM 675 C C . ALA A 1 85 ? -17.688 10.219 -3.506 1 30.17 85 ALA A C 1
ATOM 677 O O . ALA A 1 85 ? -16.703 10.055 -4.246 1 30.17 85 ALA A O 1
ATOM 678 N N . MET B 1 1 ? -4.48 21.422 20.938 1 41.47 1 MET B N 1
ATOM 679 C CA . MET B 1 1 ? -4.398 22.281 19.766 1 41.47 1 MET B CA 1
ATOM 680 C C . MET B 1 1 ? -3.957 21.484 18.547 1 41.47 1 MET B C 1
ATOM 682 O O . MET B 1 1 ? -2.885 20.875 18.547 1 41.47 1 MET B O 1
ATOM 686 N N . MET B 1 2 ? -4.883 20.688 17.844 1 51.78 2 MET B N 1
ATOM 687 C CA . MET B 1 2 ? -4.598 19.609 16.891 1 51.78 2 MET B CA 1
ATOM 688 C C . MET B 1 2 ? -3.756 20.125 15.727 1 51.78 2 MET B C 1
ATOM 690 O O . MET B 1 2 ? -4.141 21.094 15.055 1 51.78 2 MET B O 1
ATOM 694 N N . GLY B 1 3 ? -2.424 20.141 15.875 1 60.97 3 GLY B N 1
ATOM 695 C CA . GLY B 1 3 ? -1.371 20.859 15.188 1 60.97 3 GLY B CA 1
ATOM 696 C C . GLY B 1 3 ? -1.468 20.75 13.672 1 60.97 3 GLY B C 1
ATOM 697 O O . GLY B 1 3 ? -2.219 19.922 13.156 1 60.97 3 GLY B O 1
ATOM 698 N N . ASP B 1 4 ? -1.156 21.703 12.945 1 81.44 4 ASP B N 1
ATOM 699 C CA . ASP B 1 4 ? -0.948 21.844 11.508 1 81.44 4 ASP B CA 1
ATOM 700 C C . ASP B 1 4 ? -0.243 20.609 10.938 1 81.44 4 ASP B C 1
ATOM 702 O O . ASP B 1 4 ? 0.874 20.281 11.344 1 81.44 4 ASP B O 1
ATOM 706 N N . PRO B 1 5 ? -1.038 19.891 10.125 1 87.12 5 PRO B N 1
ATOM 707 C CA . PRO B 1 5 ? -0.401 18.703 9.539 1 87.12 5 PRO B CA 1
ATOM 708 C C . PRO B 1 5 ? 0.99 19 8.984 1 87.12 5 PRO B C 1
ATOM 710 O O . PRO B 1 5 ? 1.867 18.125 9.016 1 87.12 5 PRO B O 1
ATOM 713 N N . ARG B 1 6 ? 1.146 20.109 8.555 1 88.56 6 ARG B N 1
ATOM 714 C CA . ARG B 1 6 ? 2.443 20.484 7.99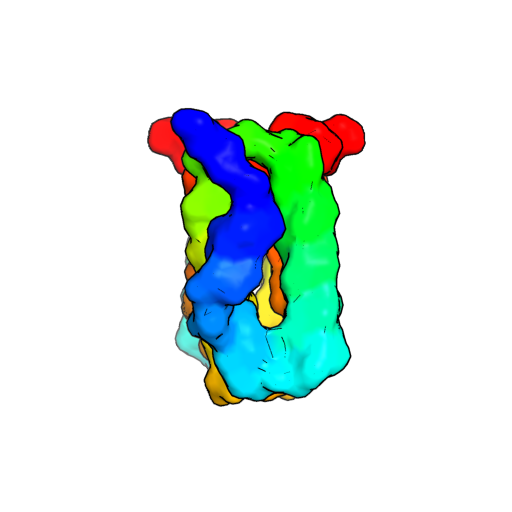6 1 88.56 6 ARG B CA 1
ATOM 715 C C . ARG B 1 6 ? 3.541 20.375 9.047 1 88.56 6 ARG B C 1
ATOM 717 O O . ARG B 1 6 ? 4.641 19.906 8.766 1 88.56 6 ARG B O 1
ATOM 724 N N . GLU B 1 7 ? 3.195 20.875 10.18 1 86.44 7 GLU B N 1
ATOM 725 C CA . GLU B 1 7 ? 4.176 20.812 11.258 1 86.44 7 GLU B CA 1
ATOM 726 C C . GLU B 1 7 ? 4.516 19.375 11.625 1 86.44 7 GLU B C 1
ATOM 728 O O . GLU B 1 7 ? 5.68 19.047 11.859 1 86.44 7 GLU B O 1
ATOM 733 N N . LEU B 1 8 ? 3.496 18.562 11.617 1 86.94 8 LEU B N 1
ATOM 734 C CA . LEU B 1 8 ? 3.693 17.156 11.953 1 86.94 8 LEU B CA 1
ATOM 735 C C . LEU B 1 8 ? 4.586 16.469 10.922 1 86.94 8 LEU B C 1
ATOM 737 O O . LEU B 1 8 ? 5.512 15.742 11.289 1 86.94 8 LEU B O 1
ATOM 741 N N . PHE B 1 9 ? 4.418 16.75 9.656 1 91.25 9 PHE B N 1
ATOM 742 C CA . PHE B 1 9 ? 5.145 16.062 8.594 1 91.25 9 PHE B CA 1
ATOM 743 C C . PHE B 1 9 ? 6.539 16.656 8.422 1 91.25 9 PHE B C 1
ATOM 745 O O . PHE B 1 9 ? 7.512 15.938 8.219 1 91.25 9 PHE B O 1
ATOM 752 N N . TRP B 1 10 ? 6.664 17.984 8.594 1 85.94 10 TRP B N 1
ATOM 753 C CA . TRP B 1 10 ? 7.938 18.656 8.367 1 85.94 10 TRP B CA 1
ATOM 754 C C . TRP B 1 10 ? 8.922 18.359 9.492 1 85.94 10 TRP B C 1
ATOM 756 O O . TRP B 1 10 ? 10.133 18.312 9.266 1 85.94 10 TRP B O 1
ATOM 766 N N . GLU B 1 11 ? 8.344 18.141 10.641 1 86.81 11 GLU B N 1
ATOM 767 C CA . GLU B 1 11 ? 9.203 17.891 11.789 1 86.81 11 GLU B CA 1
ATOM 768 C C . GLU B 1 11 ? 9.734 16.453 11.773 1 86.81 11 GLU B C 1
ATOM 770 O O . GLU B 1 11 ? 10.688 16.141 12.492 1 86.81 11 GLU B O 1
ATOM 775 N N . ASP B 1 12 ? 9.18 15.656 10.953 1 89.69 12 ASP B N 1
ATOM 776 C CA . ASP B 1 12 ? 9.617 14.266 10.891 1 89.69 12 ASP B CA 1
ATOM 777 C C . ASP B 1 12 ? 10.641 14.07 9.773 1 89.69 12 ASP B C 1
ATOM 779 O O . ASP B 1 12 ? 10.273 13.781 8.633 1 89.69 12 ASP B O 1
ATOM 783 N N . GLU B 1 13 ? 11.852 14.078 10.109 1 86.81 13 GLU B N 1
ATOM 784 C CA . GLU B 1 13 ? 12.922 13.93 9.133 1 86.81 13 GLU B CA 1
ATOM 785 C C . GLU B 1 13 ? 12.922 12.531 8.523 1 86.81 13 GLU B C 1
ATOM 787 O O . GLU B 1 13 ? 13.367 12.344 7.391 1 86.81 13 GLU B O 1
ATOM 792 N N . GLY B 1 14 ? 12.461 11.664 9.297 1 92.12 14 GLY B N 1
ATOM 793 C CA . GLY B 1 14 ? 12.414 10.289 8.82 1 92.12 14 GLY B CA 1
ATOM 794 C C . GLY B 1 14 ? 11.375 10.07 7.73 1 92.12 14 GLY B C 1
ATOM 795 O O . GLY B 1 14 ? 11.438 9.078 7 1 92.12 14 GLY B O 1
ATOM 796 N N . LEU B 1 15 ? 10.508 10.977 7.484 1 95.5 15 LEU B N 1
ATOM 797 C CA . LEU B 1 15 ? 9.414 10.859 6.527 1 95.5 15 LEU B CA 1
ATOM 798 C C . LEU B 1 15 ? 9.938 10.906 5.094 1 95.5 15 LEU B C 1
ATOM 800 O O . LEU B 1 15 ? 9.289 10.391 4.176 1 95.5 15 LEU B O 1
ATOM 804 N N . THR B 1 16 ? 11.156 11.469 4.926 1 95.56 16 THR B N 1
ATOM 805 C CA . THR B 1 16 ? 11.672 11.578 3.564 1 95.56 16 THR B CA 1
ATOM 806 C C . THR B 1 16 ? 13.133 11.148 3.494 1 95.56 16 THR B C 1
ATOM 808 O O . THR B 1 16 ? 13.812 11.414 2.504 1 95.56 16 THR B O 1
ATOM 811 N N . GLU B 1 17 ? 13.547 10.555 4.539 1 94.69 17 GLU B N 1
ATOM 812 C CA . GLU B 1 17 ? 14.945 10.125 4.598 1 94.69 17 GLU B CA 1
ATOM 813 C C . GLU B 1 17 ? 15.281 9.195 3.439 1 94.69 17 GLU B C 1
ATOM 815 O O . GLU B 1 17 ? 14.609 8.188 3.229 1 94.69 17 GLU B O 1
ATOM 820 N N . GLY B 1 18 ? 16.375 9.594 2.676 1 95.19 18 GLY B N 1
ATOM 821 C CA . GLY B 1 18 ? 16.875 8.734 1.611 1 95.19 18 GLY B CA 1
ATOM 822 C C . GLY B 1 18 ? 16.172 8.961 0.288 1 95.19 18 GLY B C 1
ATOM 823 O O . GLY B 1 18 ? 16.562 8.391 -0.734 1 95.19 18 GLY B O 1
ATOM 824 N N . LEU B 1 19 ? 15.172 9.742 0.293 1 97.25 19 LEU B N 1
ATOM 825 C CA . LEU B 1 19 ? 14.461 10.047 -0.942 1 97.25 19 LEU B CA 1
ATOM 826 C C . LEU B 1 19 ? 15.125 11.203 -1.678 1 97.25 19 LEU B C 1
ATOM 828 O O . LEU B 1 19 ? 15.797 12.039 -1.061 1 97.25 19 LEU B O 1
ATOM 832 N N . THR B 1 20 ? 15.008 11.164 -2.971 1 96.81 20 THR B N 1
ATOM 833 C CA . THR B 1 20 ? 15.406 12.352 -3.73 1 96.81 20 THR B CA 1
ATOM 834 C C . THR B 1 20 ? 14.469 13.516 -3.434 1 96.81 20 THR B C 1
ATOM 836 O O . THR B 1 20 ? 13.367 13.32 -2.916 1 96.81 20 THR B O 1
ATOM 839 N N . ASP B 1 21 ? 14.844 14.672 -3.758 1 95.75 21 ASP B N 1
ATOM 840 C CA . ASP B 1 21 ? 14.016 15.859 -3.549 1 95.75 21 ASP B CA 1
ATOM 841 C C . ASP B 1 21 ? 12.664 15.711 -4.242 1 95.75 21 ASP B C 1
ATOM 843 O O . ASP B 1 21 ? 11.633 16.078 -3.682 1 95.75 21 ASP B O 1
ATOM 847 N N . GLU B 1 22 ? 12.727 15.164 -5.391 1 97.19 22 GLU B N 1
ATOM 848 C CA . GLU B 1 22 ? 11.492 14.992 -6.16 1 97.19 22 GLU B CA 1
ATOM 849 C C . GLU B 1 22 ? 10.547 14.016 -5.477 1 97.19 22 GLU B C 1
ATOM 851 O O . GLU B 1 22 ? 9.352 14.289 -5.348 1 97.19 22 GLU B O 1
ATOM 856 N N . GLU B 1 23 ? 11.078 12.969 -4.969 1 97.94 23 GLU B N 1
ATOM 857 C CA . GLU B 1 23 ? 10.266 11.961 -4.281 1 97.94 23 GLU B CA 1
ATOM 858 C C . GLU B 1 23 ? 9.734 12.5 -2.955 1 97.94 23 GLU B C 1
ATOM 860 O O . GLU B 1 23 ? 8.578 12.258 -2.602 1 97.94 23 GLU B O 1
ATOM 865 N N . ALA B 1 24 ? 10.57 13.18 -2.32 1 97.25 24 ALA B N 1
ATOM 866 C CA . ALA B 1 24 ? 10.188 13.766 -1.038 1 97.25 24 ALA B CA 1
ATOM 867 C C . ALA B 1 24 ? 9.039 14.758 -1.208 1 97.25 24 ALA B C 1
ATOM 869 O O . ALA B 1 24 ? 8.055 14.711 -0.466 1 97.25 24 ALA B O 1
ATOM 870 N N . GLN B 1 25 ? 9.211 15.547 -2.23 1 96.5 25 GLN B N 1
ATOM 871 C CA . GLN B 1 25 ? 8.172 16.547 -2.502 1 96.5 25 GLN B CA 1
ATOM 872 C C . GLN B 1 25 ? 6.859 15.867 -2.904 1 96.5 25 GLN B C 1
ATOM 874 O O . GLN B 1 25 ? 5.785 16.297 -2.482 1 96.5 25 GLN B O 1
ATOM 879 N N . PHE B 1 26 ? 6.988 14.914 -3.637 1 98.12 26 PHE B N 1
ATOM 880 C CA . PHE B 1 26 ? 5.797 14.188 -4.062 1 98.12 26 PHE B CA 1
ATOM 881 C C . PHE B 1 26 ? 5.09 13.562 -2.865 1 98.12 26 PHE B C 1
ATOM 883 O O . PHE B 1 26 ? 3.889 13.758 -2.676 1 98.12 26 PHE B O 1
ATOM 890 N N . LEU B 1 27 ? 5.82 12.836 -1.979 1 98 27 LEU B N 1
ATOM 891 C CA . LEU B 1 27 ? 5.238 12.172 -0.82 1 98 27 LEU B CA 1
ATOM 892 C C . LEU B 1 27 ? 4.598 13.18 0.125 1 98 27 LEU B C 1
ATOM 894 O O . LEU B 1 27 ? 3.447 13.016 0.535 1 98 27 LEU B O 1
ATOM 898 N N . LEU B 1 28 ? 5.379 14.25 0.375 1 96.75 28 LEU B N 1
ATOM 899 C CA . LEU B 1 28 ? 4.875 15.258 1.302 1 96.75 28 LEU B CA 1
ATOM 900 C C . LEU B 1 28 ? 3.633 15.945 0.737 1 96.75 28 LEU B C 1
ATOM 902 O O . LEU B 1 28 ? 2.678 16.203 1.471 1 96.75 28 LEU B O 1
ATOM 906 N N . GLY B 1 29 ? 3.66 16.25 -0.563 1 96.06 29 GLY B N 1
ATOM 907 C CA . GLY B 1 29 ? 2.477 16.797 -1.198 1 96.06 29 GLY B CA 1
ATOM 908 C C . GLY B 1 29 ? 1.264 15.891 -1.1 1 96.06 29 GLY B C 1
ATOM 909 O O . GLY B 1 29 ? 0.162 16.359 -0.793 1 96.06 29 GLY B O 1
ATOM 910 N N . TRP B 1 30 ? 1.419 14.68 -1.318 1 96.44 30 TRP B N 1
ATOM 911 C CA . TRP B 1 30 ? 0.339 13.703 -1.24 1 96.44 30 TRP B CA 1
ATOM 912 C C . TRP B 1 30 ? -0.193 13.586 0.185 1 96.44 30 TRP B C 1
ATOM 914 O O . TRP B 1 30 ? -1.406 13.602 0.404 1 96.44 30 TRP B O 1
ATOM 924 N N . LEU B 1 31 ? 0.694 13.477 1.186 1 95.62 31 LEU B N 1
ATOM 925 C CA . LEU B 1 31 ? 0.29 13.398 2.584 1 95.62 31 LEU B CA 1
ATOM 926 C C . LEU B 1 31 ? -0.541 14.617 2.982 1 95.62 31 LEU B C 1
ATOM 928 O O . LEU B 1 31 ? -1.555 14.477 3.672 1 95.62 31 LEU B O 1
ATOM 932 N N . MET B 1 32 ? -0.129 15.75 2.471 1 93.62 32 MET B N 1
ATOM 933 C CA . MET B 1 32 ? -0.846 16.984 2.787 1 93.62 32 MET B CA 1
ATOM 934 C C . MET B 1 32 ? -2.229 16.984 2.145 1 93.62 32 MET B C 1
ATOM 936 O O . MET B 1 32 ? -3.199 17.438 2.752 1 93.62 32 MET B O 1
ATOM 940 N N . ASP B 1 33 ? -2.277 16.516 0.931 1 92.25 33 ASP B N 1
ATOM 941 C CA . ASP B 1 33 ? -3.564 16.438 0.246 1 92.25 33 ASP B CA 1
ATOM 942 C C . ASP B 1 33 ? -4.531 15.523 0.997 1 92.25 33 ASP B C 1
ATOM 944 O O . ASP B 1 33 ? -5.699 15.867 1.182 1 92.25 33 ASP B O 1
ATOM 948 N N . VAL B 1 34 ? -4.035 14.453 1.5 1 91.38 34 VAL B N 1
ATOM 949 C CA . VAL B 1 34 ? -4.871 13.508 2.232 1 91.38 34 VAL B CA 1
ATOM 950 C C . VAL B 1 34 ? -5.281 14.109 3.574 1 91.38 34 VAL B C 1
ATOM 952 O O . VAL B 1 34 ? -6.43 13.969 3.998 1 91.38 34 VAL B O 1
ATOM 955 N N . ALA B 1 35 ? -4.395 14.781 4.168 1 90.88 35 ALA B N 1
ATOM 956 C CA . ALA B 1 35 ? -4.598 15.336 5.5 1 90.88 35 ALA B CA 1
ATOM 957 C C . ALA B 1 35 ? -5.703 16.391 5.492 1 90.88 35 ALA B C 1
ATOM 959 O O . ALA B 1 35 ? -6.363 16.609 6.512 1 90.88 35 ALA B O 1
ATOM 960 N N . GLU B 1 36 ? -5.938 17 4.344 1 87.31 36 GLU B N 1
ATOM 961 C CA . GLU B 1 36 ? -6.926 18.078 4.23 1 87.31 36 GLU B CA 1
ATOM 962 C C . GLU B 1 36 ? -8.32 17.578 4.59 1 87.31 36 GLU B C 1
ATOM 964 O O . GLU B 1 36 ? -9.117 18.312 5.184 1 87.31 36 GLU B O 1
ATOM 969 N N . ASP B 1 37 ? -8.523 16.375 4.34 1 82.94 37 ASP B N 1
ATOM 970 C CA . ASP B 1 37 ? -9.867 15.852 4.555 1 82.94 37 ASP B CA 1
ATOM 971 C C . ASP B 1 37 ? -9.875 14.812 5.676 1 82.94 37 ASP B C 1
ATOM 973 O O . ASP B 1 37 ? -10.883 14.133 5.883 1 82.94 37 ASP B O 1
ATOM 977 N N . LEU B 1 38 ? -8.797 14.742 6.383 1 83.88 38 LEU B N 1
ATOM 978 C CA . LEU B 1 38 ? -8.656 13.695 7.387 1 83.88 38 LEU B CA 1
ATOM 979 C C . LEU B 1 38 ? -8.914 14.242 8.789 1 83.88 38 LEU B C 1
ATOM 981 O O . LEU B 1 38 ? -8.523 15.375 9.094 1 83.88 38 LEU B 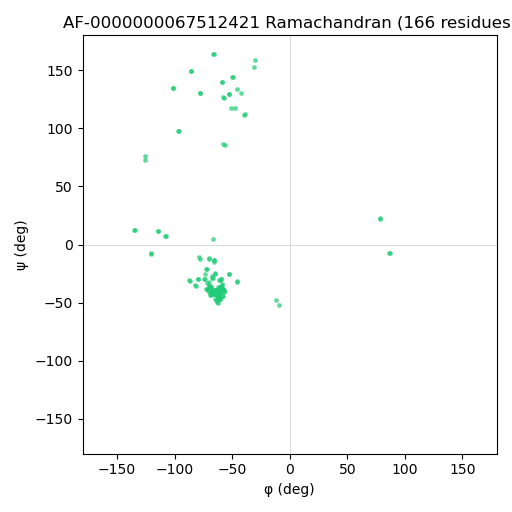O 1
ATOM 985 N N . ASP B 1 39 ? -9.711 13.508 9.594 1 83.81 39 ASP B N 1
ATOM 986 C CA . ASP B 1 39 ? -9.797 13.844 11.008 1 83.81 39 ASP B CA 1
ATOM 987 C C . ASP B 1 39 ? -8.406 13.93 11.641 1 83.81 39 ASP B C 1
ATOM 989 O O . ASP B 1 39 ? -7.582 13.031 11.461 1 83.81 39 ASP B O 1
ATOM 993 N N . PRO B 1 40 ? -8.141 14.992 12.32 1 84.81 40 PRO B N 1
ATOM 994 C CA . PRO B 1 40 ? -6.828 15.188 12.945 1 84.81 40 PRO B CA 1
ATOM 995 C C . PRO B 1 40 ? -6.406 14.016 13.828 1 84.81 40 PRO B C 1
ATOM 997 O O . PRO B 1 40 ? -5.211 13.766 13.992 1 84.81 40 PRO B O 1
ATOM 1000 N N . ALA B 1 41 ? -7.363 13.312 14.305 1 84.69 41 ALA B N 1
ATOM 1001 C CA . ALA B 1 41 ? -7.059 12.164 15.156 1 84.69 41 ALA B CA 1
ATOM 1002 C C . ALA B 1 41 ? -6.344 11.07 14.375 1 84.69 41 ALA B C 1
ATOM 1004 O O . ALA B 1 41 ? -5.75 10.164 14.961 1 84.69 41 ALA B O 1
ATOM 1005 N N . HIS B 1 42 ? -6.359 11.18 13.062 1 88.62 42 HIS B N 1
ATOM 1006 C CA . HIS B 1 42 ? -5.793 10.125 12.227 1 88.62 42 HIS B CA 1
ATOM 1007 C C . HIS B 1 42 ? -4.477 10.57 11.594 1 88.62 42 HIS B C 1
ATOM 1009 O O . HIS B 1 42 ? -3.871 9.828 10.82 1 88.62 42 HIS B O 1
ATOM 1015 N N . LEU B 1 43 ? -4.004 11.695 11.984 1 89.56 43 LEU B N 1
ATOM 1016 C CA . LEU B 1 43 ? -2.803 12.25 11.367 1 89.56 43 LEU B CA 1
ATOM 1017 C C . LEU B 1 43 ? -1.575 11.422 11.719 1 89.56 43 LEU B C 1
ATOM 1019 O O . LEU B 1 43 ? -0.682 11.242 10.891 1 89.56 43 LEU B O 1
ATOM 1023 N N . ALA B 1 44 ? -1.567 10.953 12.891 1 88.75 44 ALA B N 1
ATOM 1024 C CA . ALA B 1 44 ? -0.439 10.117 13.289 1 88.75 44 ALA B CA 1
ATOM 1025 C C . ALA B 1 44 ? -0.37 8.844 12.453 1 88.75 44 ALA B C 1
ATOM 1027 O O . ALA B 1 44 ? 0.718 8.391 12.086 1 88.75 44 ALA B O 1
ATOM 1028 N N . HIS B 1 45 ? -1.546 8.344 12.203 1 91.5 45 HIS B N 1
ATOM 1029 C CA . HIS B 1 45 ? -1.605 7.152 11.359 1 91.5 45 HIS B CA 1
ATOM 1030 C C . HIS B 1 45 ? -1.128 7.457 9.945 1 91.5 45 HIS B C 1
ATOM 1032 O O . HIS B 1 45 ? -0.371 6.676 9.359 1 91.5 45 HIS B O 1
ATOM 1038 N N . LEU B 1 46 ? -1.513 8.523 9.414 1 93.25 46 LEU B N 1
ATOM 1039 C CA . LEU B 1 46 ? -1.081 8.93 8.086 1 93.25 46 LEU B CA 1
ATOM 1040 C C . LEU B 1 46 ? 0.433 9.102 8.031 1 93.25 46 LEU B C 1
ATOM 1042 O O . LEU B 1 46 ? 1.075 8.711 7.059 1 93.25 46 LEU B O 1
ATOM 1046 N N . ARG B 1 47 ? 0.977 9.625 9.055 1 93.62 47 ARG B N 1
ATOM 1047 C CA . ARG B 1 47 ? 2.424 9.789 9.164 1 93.62 47 ARG B CA 1
ATOM 1048 C C . ARG B 1 47 ? 3.127 8.438 9.148 1 93.62 47 ARG B C 1
ATOM 1050 O O . ARG B 1 47 ? 4.152 8.266 8.477 1 93.62 47 ARG B O 1
ATOM 1057 N N . ARG B 1 48 ? 2.559 7.508 9.836 1 94 48 ARG B N 1
ATOM 1058 C CA . ARG B 1 48 ? 3.117 6.16 9.844 1 94 48 ARG B CA 1
ATOM 1059 C C . ARG B 1 48 ? 3.066 5.531 8.453 1 94 48 ARG B C 1
ATOM 1061 O O . ARG B 1 48 ? 4.016 4.867 8.031 1 94 48 ARG B O 1
ATOM 1068 N N . LEU B 1 49 ? 2.025 5.801 7.824 1 95.44 49 LEU B N 1
ATOM 1069 C CA . LEU B 1 49 ? 1.884 5.316 6.457 1 95.44 49 LEU B CA 1
ATOM 1070 C C . LEU B 1 49 ? 2.965 5.91 5.559 1 95.44 49 LEU B C 1
ATOM 1072 O O . LEU B 1 49 ? 3.613 5.184 4.801 1 95.44 49 LEU B O 1
ATOM 1076 N N . GLY B 1 50 ? 3.178 7.16 5.703 1 97 50 GLY B N 1
ATOM 1077 C CA . GLY B 1 50 ? 4.242 7.809 4.953 1 97 50 GLY B CA 1
ATOM 1078 C C . GLY B 1 50 ? 5.613 7.238 5.25 1 97 50 GLY B C 1
ATOM 1079 O O . GLY B 1 50 ? 6.418 7.031 4.336 1 97 50 GLY B O 1
ATOM 1080 N N . ARG B 1 51 ? 5.859 6.953 6.453 1 97.31 51 ARG B N 1
ATOM 1081 C CA . ARG B 1 51 ? 7.141 6.375 6.848 1 97.31 51 ARG B CA 1
ATOM 1082 C C . ARG B 1 51 ? 7.352 5.012 6.203 1 97.31 51 ARG B C 1
ATOM 1084 O O . ARG B 1 51 ? 8.461 4.684 5.781 1 97.31 51 ARG B O 1
ATOM 1091 N N . GLU B 1 52 ? 6.312 4.312 6.148 1 97.38 52 GLU B N 1
ATOM 1092 C CA . GLU B 1 52 ? 6.434 2.988 5.543 1 97.38 52 GLU B CA 1
ATOM 1093 C C . GLU B 1 52 ? 6.676 3.09 4.039 1 97.38 52 GLU B C 1
ATOM 1095 O O . GLU B 1 52 ? 7.453 2.318 3.477 1 97.38 52 GLU B O 1
ATOM 1100 N N . ILE B 1 53 ? 6.074 4.031 3.43 1 98.5 53 ILE B N 1
ATOM 1101 C CA . ILE B 1 53 ? 6.32 4.281 2.012 1 98.5 53 ILE B CA 1
ATOM 1102 C C . ILE B 1 53 ? 7.789 4.637 1.799 1 98.5 53 ILE B C 1
ATOM 1104 O O . ILE B 1 53 ? 8.445 4.078 0.917 1 98.5 53 ILE B O 1
ATOM 1108 N N . THR B 1 54 ? 8.258 5.508 2.635 1 98.44 54 THR B N 1
ATOM 1109 C CA . THR B 1 54 ? 9.656 5.93 2.553 1 98.44 54 THR B CA 1
ATOM 1110 C C . THR B 1 54 ? 10.594 4.742 2.754 1 98.44 54 THR B C 1
ATOM 1112 O O . THR B 1 54 ? 11.555 4.57 2.002 1 98.44 54 THR B O 1
ATOM 1115 N N . ARG B 1 55 ? 10.312 3.91 3.672 1 98.38 55 ARG B N 1
ATOM 1116 C CA . ARG B 1 55 ? 11.164 2.758 3.951 1 98.38 55 ARG B CA 1
ATOM 1117 C C . ARG B 1 55 ? 11.242 1.827 2.746 1 98.38 55 ARG B C 1
ATOM 1119 O O . ARG B 1 55 ? 12.328 1.417 2.336 1 98.38 55 ARG B O 1
ATOM 1126 N N . LEU B 1 56 ? 10.117 1.567 2.158 1 98.12 56 LEU B N 1
ATOM 1127 C CA . LEU B 1 56 ? 10.078 0.671 1.008 1 98.12 56 LEU B CA 1
ATOM 1128 C C . LEU B 1 56 ? 10.797 1.294 -0.187 1 98.12 56 LEU B C 1
ATOM 1130 O O . LEU B 1 56 ? 11.531 0.609 -0.9 1 98.12 56 LEU B O 1
ATOM 1134 N N . ALA B 1 57 ? 10.594 2.553 -0.35 1 98.31 57 ALA B N 1
ATOM 1135 C CA . ALA B 1 57 ? 11.25 3.248 -1.451 1 98.31 57 ALA B CA 1
ATOM 1136 C C . ALA B 1 57 ? 12.773 3.201 -1.297 1 98.31 57 ALA B C 1
ATOM 1138 O O . ALA B 1 57 ? 13.484 2.875 -2.246 1 98.31 57 ALA B O 1
ATOM 1139 N N . ARG B 1 58 ? 13.18 3.492 -0.167 1 97 58 ARG B N 1
ATOM 1140 C CA . ARG B 1 58 ? 14.609 3.562 0.12 1 97 58 ARG B CA 1
ATOM 1141 C C . ARG B 1 58 ? 15.25 2.178 0.069 1 97 58 ARG B C 1
ATOM 1143 O O . ARG B 1 58 ? 16.281 1.988 -0.576 1 97 58 ARG B O 1
ATOM 1150 N N . ASP B 1 59 ? 14.602 1.202 0.642 1 97.19 59 ASP B N 1
ATOM 1151 C CA . ASP B 1 59 ? 15.227 -0.1 0.838 1 97.19 59 ASP B CA 1
ATOM 1152 C C . ASP B 1 59 ? 15.195 -0.925 -0.447 1 97.19 59 ASP B C 1
ATOM 1154 O O . ASP B 1 59 ? 16.094 -1.734 -0.694 1 97.19 59 ASP B O 1
ATOM 1158 N N . TYR B 1 60 ? 14.188 -0.707 -1.284 1 97.62 60 TYR B N 1
ATOM 1159 C CA . TYR B 1 60 ? 14.031 -1.579 -2.441 1 97.62 60 TYR B CA 1
ATOM 1160 C C . TYR B 1 60 ? 14.109 -0.783 -3.738 1 97.62 60 TYR B C 1
ATOM 1162 O O . TYR B 1 60 ? 14.125 -1.36 -4.828 1 97.62 60 TYR B O 1
ATOM 1170 N N . GLY B 1 61 ? 14.133 0.488 -3.65 1 97.06 61 GLY B N 1
ATOM 1171 C CA . GLY B 1 61 ? 14.242 1.325 -4.832 1 97.06 61 GLY B CA 1
ATOM 1172 C C . GLY B 1 61 ? 12.93 1.481 -5.582 1 97.06 61 GLY B C 1
ATOM 1173 O O . GLY B 1 61 ? 12.922 1.727 -6.789 1 97.06 61 GLY B O 1
ATOM 1174 N N . VAL B 1 62 ? 11.828 1.268 -4.844 1 98.06 62 VAL B N 1
ATOM 1175 C CA . VAL B 1 62 ? 10.516 1.474 -5.453 1 98.06 62 VAL B CA 1
ATOM 1176 C C . VAL B 1 62 ? 10.203 2.967 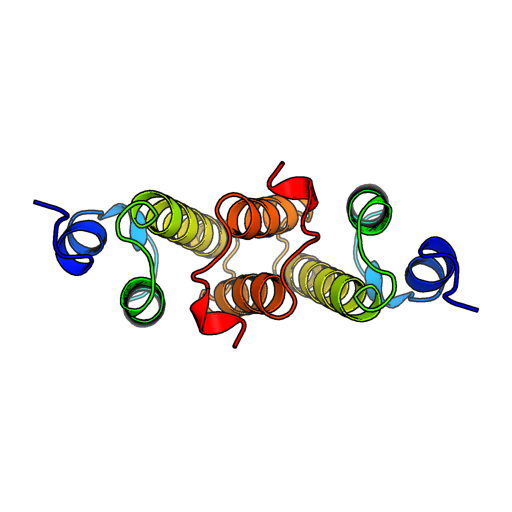-5.512 1 98.06 62 VAL B C 1
ATOM 1178 O O . VAL B 1 62 ? 10.32 3.672 -4.508 1 98.06 62 VAL B O 1
ATOM 1181 N N . PRO B 1 63 ? 9.797 3.414 -6.703 1 98.38 63 PRO B N 1
ATOM 1182 C CA . PRO B 1 63 ? 9.383 4.82 -6.738 1 98.38 63 PRO B CA 1
ATOM 1183 C C . PRO B 1 63 ? 8.242 5.125 -5.777 1 98.38 63 PRO B C 1
ATOM 1185 O O . PRO B 1 63 ? 7.289 4.344 -5.676 1 98.38 63 PRO B O 1
ATOM 1188 N N . VAL B 1 64 ? 8.336 6.25 -5.148 1 98.56 64 VAL B N 1
ATOM 1189 C CA . VAL B 1 64 ? 7.332 6.66 -4.176 1 98.56 64 VAL B CA 1
ATOM 1190 C C . VAL B 1 64 ? 5.957 6.703 -4.836 1 98.56 64 VAL B C 1
ATOM 1192 O O . VAL B 1 64 ? 4.965 6.281 -4.242 1 98.56 64 VAL B O 1
ATOM 1195 N N . GLY B 1 65 ? 5.922 7.125 -6.023 1 98.5 65 GLY B N 1
ATOM 1196 C CA . GLY B 1 65 ? 4.668 7.215 -6.75 1 98.5 65 GLY B CA 1
ATOM 1197 C C . GLY B 1 65 ? 3.953 5.883 -6.883 1 98.5 65 GLY B C 1
ATOM 1198 O O . GLY B 1 65 ? 2.723 5.824 -6.836 1 98.5 65 GLY B O 1
ATOM 1199 N N . GLU B 1 66 ? 4.727 4.848 -7.016 1 98.38 66 GLU B N 1
ATOM 1200 C CA . GLU B 1 66 ? 4.145 3.516 -7.152 1 98.38 66 GLU B CA 1
ATOM 1201 C C . GLU B 1 66 ? 3.553 3.031 -5.832 1 98.38 66 GLU B C 1
ATOM 1203 O O . GLU B 1 66 ? 2.498 2.393 -5.816 1 98.38 66 GLU B O 1
ATOM 1208 N N . LEU B 1 67 ? 4.219 3.332 -4.77 1 98.69 67 LEU B N 1
ATOM 1209 C CA . LEU B 1 67 ? 3.732 2.939 -3.449 1 9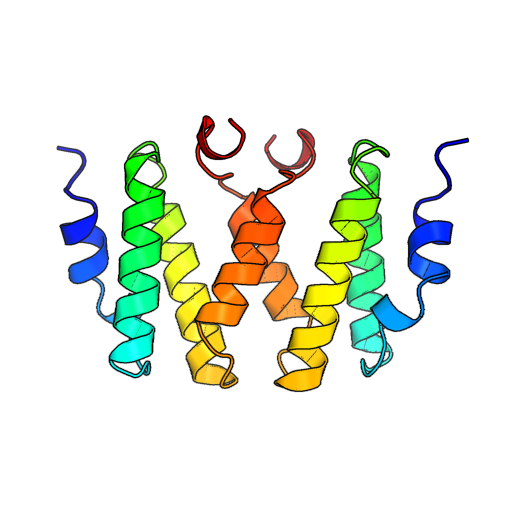8.69 67 LEU B CA 1
ATOM 1210 C C . LEU B 1 67 ? 2.492 3.738 -3.066 1 98.69 67 LEU B C 1
ATOM 1212 O O . LEU B 1 67 ? 1.549 3.191 -2.492 1 98.69 67 LEU B O 1
ATOM 1216 N N . VAL B 1 68 ? 2.439 4.957 -3.451 1 97.94 68 VAL B N 1
ATOM 1217 C CA . VAL B 1 68 ? 1.272 5.805 -3.229 1 97.94 68 VAL B CA 1
ATOM 1218 C C . VAL B 1 68 ? 0.085 5.273 -4.027 1 97.94 68 VAL B C 1
ATOM 1220 O O . VAL B 1 68 ? -1.035 5.207 -3.514 1 97.94 68 VAL B O 1
ATOM 1223 N N . GLN B 1 69 ? 0.381 4.898 -5.219 1 97.25 69 GLN B N 1
ATOM 1224 C CA . GLN B 1 69 ? -0.682 4.348 -6.051 1 97.25 69 GLN B CA 1
ATOM 1225 C C . GLN B 1 69 ? -1.256 3.07 -5.441 1 97.25 69 GLN B C 1
ATOM 1227 O O . GLN B 1 69 ? -2.465 2.838 -5.5 1 97.25 69 GLN B O 1
ATOM 1232 N N . LEU B 1 70 ? -0.422 2.279 -4.84 1 97.31 70 LEU B N 1
ATOM 1233 C CA . LEU B 1 70 ? -0.897 1.069 -4.18 1 97.31 70 LEU B CA 1
ATOM 1234 C C . LEU B 1 70 ? -1.807 1.411 -3.006 1 97.31 70 LEU B C 1
ATOM 1236 O O . LEU B 1 70 ? -2.865 0.803 -2.838 1 97.31 70 LEU B O 1
ATOM 1240 N N . VAL B 1 71 ? -1.466 2.396 -2.273 1 95 71 VAL B N 1
ATOM 1241 C CA . VAL B 1 71 ? -2.27 2.824 -1.133 1 95 71 VAL B CA 1
ATOM 1242 C C . VAL B 1 71 ? -3.607 3.377 -1.622 1 95 71 VAL B C 1
ATOM 1244 O O . VAL B 1 71 ? -4.66 3.043 -1.074 1 95 71 VAL B O 1
ATOM 1247 N N . GLU B 1 72 ? -3.572 4.121 -2.643 1 92.81 72 GLU B N 1
ATOM 1248 C CA . GLU B 1 72 ? -4.801 4.691 -3.188 1 92.81 72 GLU B CA 1
ATOM 1249 C C . GLU B 1 72 ? -5.723 3.604 -3.732 1 92.81 72 GLU B C 1
ATOM 1251 O O . GLU B 1 72 ? -6.941 3.672 -3.566 1 92.81 72 GLU B O 1
ATOM 1256 N N . LEU B 1 73 ? -5.113 2.721 -4.297 1 92.88 73 LEU B N 1
ATOM 1257 C CA . LEU B 1 73 ? -5.91 1.597 -4.773 1 92.88 73 LEU B CA 1
ATOM 1258 C C . LEU B 1 73 ? -6.566 0.862 -3.609 1 92.88 73 LEU B C 1
ATOM 1260 O O . LEU B 1 73 ? -7.734 0.481 -3.691 1 92.88 73 LEU B O 1
ATOM 1264 N N . ALA 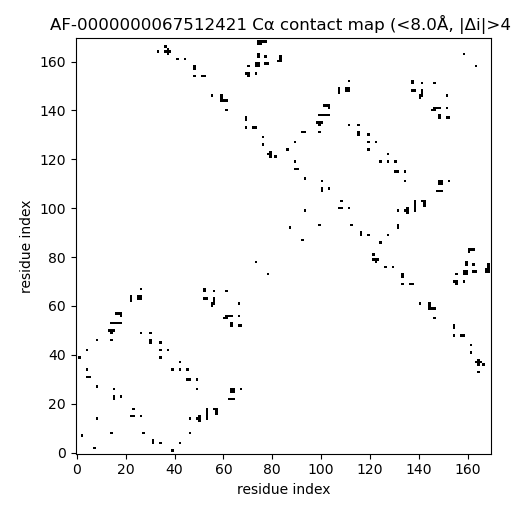B 1 74 ? -5.805 0.695 -2.617 1 92.12 74 ALA B N 1
ATOM 1265 C CA . ALA B 1 74 ? -6.34 0.033 -1.431 1 92.12 74 ALA B CA 1
ATOM 1266 C C . ALA B 1 74 ? -7.527 0.804 -0.862 1 92.12 74 ALA B C 1
ATOM 1268 O O . ALA B 1 74 ? -8.484 0.205 -0.368 1 92.12 74 ALA B O 1
ATOM 1269 N N . TRP B 1 75 ? -7.477 2.098 -1.082 1 88.12 75 TRP B N 1
ATOM 1270 C CA . TRP B 1 75 ? -8.5 2.953 -0.495 1 88.12 75 TRP B CA 1
ATOM 1271 C C . TRP B 1 75 ? -9.719 3.047 -1.409 1 88.12 75 TRP B C 1
ATOM 1273 O O . TRP B 1 75 ? -10.812 3.422 -0.967 1 88.12 75 TRP B O 1
ATOM 1283 N N . SER B 1 76 ? -9.617 2.979 -2.684 1 83.75 76 SER B N 1
ATOM 1284 C CA . SER B 1 76 ? -10.672 3.221 -3.666 1 83.75 76 SER B CA 1
ATOM 1285 C C . SER B 1 76 ? -11.844 2.271 -3.463 1 83.75 76 SER B C 1
ATOM 1287 O O . SER B 1 76 ? -12.977 2.58 -3.852 1 83.75 76 SER B O 1
ATOM 1289 N N . ASP B 1 77 ? -11.711 1.293 -3.17 1 64.44 77 ASP B N 1
ATOM 1290 C CA . ASP B 1 77 ? -12.805 0.41 -2.779 1 64.44 77 ASP B CA 1
ATOM 1291 C C . ASP B 1 77 ? -12.562 -0.185 -1.394 1 64.44 77 ASP B C 1
ATOM 1293 O O . ASP B 1 77 ? -11.875 -1.198 -1.26 1 64.44 77 ASP B O 1
ATOM 1297 N N . PRO B 1 78 ? -12.812 0.742 -0.341 1 52.81 78 PRO B N 1
ATOM 1298 C CA . PRO B 1 78 ? -12.391 0.46 1.032 1 52.81 78 PRO B CA 1
ATOM 1299 C C . PRO B 1 78 ? -12.727 -0.961 1.475 1 52.81 78 PRO B C 1
ATOM 1301 O O . PRO B 1 78 ? -13.641 -1.581 0.924 1 52.81 78 PRO B O 1
ATOM 1304 N N . GLU B 1 79 ? -11.797 -1.603 2.062 1 52.81 79 GLU B N 1
ATOM 1305 C CA . GLU B 1 79 ? -11.938 -2.846 2.814 1 52.81 79 GLU B CA 1
ATOM 1306 C C . GLU B 1 79 ? -13.312 -2.932 3.482 1 52.81 79 GLU B C 1
ATOM 1308 O O . GLU B 1 79 ? -13.945 -1.907 3.748 1 52.81 79 GLU B O 1
ATOM 1313 N N . PRO B 1 80 ? -13.633 -4.234 3.625 1 46.5 80 PRO B N 1
ATOM 1314 C CA . PRO B 1 80 ? -14.789 -4.828 4.301 1 46.5 80 PRO B CA 1
ATOM 1315 C C . PRO B 1 80 ? -15.031 -4.234 5.688 1 46.5 80 PRO B C 1
ATOM 1317 O O . PRO B 1 80 ? -14.086 -3.801 6.352 1 46.5 80 PRO B O 1
ATOM 1320 N N . GLU B 1 81 ? -16.078 -3.66 5.867 1 43.22 81 GLU B N 1
ATOM 1321 C CA . GLU B 1 81 ? -16.594 -3.27 7.18 1 43.22 81 GLU B CA 1
ATOM 1322 C C . GLU B 1 81 ? -15.797 -3.938 8.297 1 43.22 81 GLU B C 1
ATOM 1324 O O . GLU B 1 81 ? -15.648 -3.369 9.383 1 43.22 81 GLU B O 1
ATOM 1329 N N . GLY B 1 82 ? -15.617 -5.195 8.141 1 38.25 82 GLY B N 1
ATOM 1330 C CA . GLY B 1 82 ? -15.172 -6.07 9.219 1 38.25 82 GLY B CA 1
ATOM 1331 C C . GLY B 1 82 ? -13.727 -5.836 9.617 1 38.25 82 GLY B C 1
ATOM 1332 O O . GLY B 1 82 ? -13.227 -6.469 10.547 1 38.25 82 GLY B O 1
ATOM 1333 N N . LEU B 1 83 ? -12.867 -5.492 8.859 1 37.09 83 LEU B N 1
ATOM 1334 C CA . LEU B 1 83 ? -11.547 -5.297 9.438 1 37.09 83 LEU B CA 1
ATOM 1335 C C . LEU B 1 83 ? -11.5 -4.02 10.266 1 37.09 83 LEU B C 1
ATOM 1337 O O . LEU B 1 83 ? -10.469 -3.709 10.875 1 37.09 83 LEU B O 1
ATOM 1341 N N . GLN B 1 84 ? -12.133 -3.152 10.133 1 33.84 84 GLN B N 1
ATOM 1342 C CA . GLN B 1 84 ? -12.273 -1.96 10.969 1 33.84 84 GLN B CA 1
ATOM 1343 C C . GLN B 1 84 ? -12.875 -2.303 12.32 1 33.84 84 GLN B C 1
ATOM 1345 O O . GLN B 1 84 ? -12.789 -1.511 13.266 1 33.84 84 GLN B O 1
ATOM 1350 N N . ALA B 1 85 ? -13.492 -3.441 12.602 1 32.09 85 ALA B N 1
ATOM 1351 C CA . ALA B 1 85 ? -14.078 -3.533 13.938 1 32.09 85 ALA B CA 1
ATOM 1352 C C . ALA B 1 85 ? -12.992 -3.646 15.008 1 32.09 85 ALA B C 1
ATOM 1354 O O . ALA B 1 85 ? -11.945 -4.254 14.773 1 32.09 85 ALA B O 1
#